Protein AF-A0A9P6AT68-F1 (afdb_monomer)

Radius of gyration: 20.14 Å; Cα contacts (8 Å, |Δi|>4): 79; chains: 1; bounding box: 40×39×46 Å

Solvent-accessible surface area (backbone atoms only — not comparable to full-atom values): 5531 Å² total; per-residue (Å²): 136,65,64,69,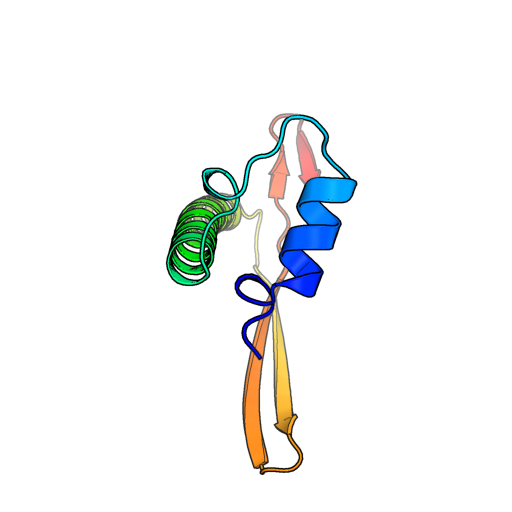76,32,66,70,52,46,51,50,53,41,70,77,30,88,88,53,52,80,86,73,56,65,49,64,69,55,48,52,53,49,52,52,52,50,48,53,53,52,50,54,50,50,51,57,52,58,74,52,37,74,68,74,74,46,77,48,74,53,72,52,59,53,100,81,69,49,80,48,76,47,77,48,81,48,51,40,32,68,46,96,87,71,46,76,45,116

Sequence (90 aa):
MNVIECPEFRALLLYLQENLTNDDIPGRTKIRSSILKMWQTEFLKLKSELEGSLGKVSFTADIWSDSRLRPFLAITAHWIQRLDNGSLSL

pLDDT: mean 92.59, std 6.81, range [60.03, 98.25]

Foldseek 3Di:
DQQLPPPVNLVVVCVVDVPDDPVNRDGPVRVVVVVVVVVVVVVVVVVVQVVQFPDDKDKDWDWDADPVRHIDIDIDIDTWGQDPVRDIDD

Nearest PDB structures (foldseek):
  3nja-assembly1_B  TM=3.455E-01  e=1.103E+00  Chromobacterium violaceum ATCC 12472
  2iu7-assembly1_I  TM=3.599E-01  e=1.512E+00  Escherichia coli
  6yxx-assembly1_BN  TM=6.516E-01  e=9.438E+00  Trypanosoma brucei brucei
  6evj-assembly1_B  TM=3.453E-01  e=9.438E+00  Influenza A virus (A/little yellow-shouldered bat/Guatemala/060/2010(H17N10))

Structure (mmCIF, N/CA/C/O backbone):
data_AF-A0A9P6AT68-F1
#
_entry.id   AF-A0A9P6AT68-F1
#
loop_
_atom_site.group_PDB
_atom_site.id
_atom_site.type_symbol
_atom_site.label_atom_id
_atom_site.label_alt_id
_atom_site.label_comp_id
_atom_site.label_asym_id
_atom_site.label_entity_id
_atom_site.label_seq_id
_atom_site.pdbx_PDB_ins_code
_atom_site.Cartn_x
_atom_site.Cartn_y
_atom_site.Cartn_z
_atom_site.occupancy
_atom_site.B_iso_or_equiv
_atom_site.auth_seq_id
_atom_site.auth_comp_id
_atom_site.auth_asym_id
_atom_site.auth_atom_id
_atom_site.pdbx_PDB_model_num
ATOM 1 N N . MET A 1 1 ? 13.145 -12.531 -8.451 1.00 60.03 1 MET A N 1
ATOM 2 C CA . MET A 1 1 ? 12.954 -12.175 -9.872 1.00 60.03 1 MET A CA 1
ATOM 3 C C . MET A 1 1 ? 12.722 -10.673 -9.964 1.00 60.03 1 MET A C 1
ATOM 5 O O . MET A 1 1 ? 11.928 -10.163 -9.183 1.00 60.03 1 MET A O 1
ATOM 9 N N . ASN A 1 2 ? 13.456 -9.959 -10.819 1.00 84.44 2 ASN A N 1
ATOM 10 C CA . ASN A 1 2 ? 13.282 -8.520 -11.036 1.00 84.44 2 ASN A CA 1
ATOM 11 C C . ASN A 1 2 ? 12.646 -8.310 -12.415 1.00 84.44 2 ASN A C 1
ATOM 13 O O . ASN A 1 2 ? 13.354 -8.150 -13.401 1.00 84.44 2 ASN A O 1
ATOM 17 N N . VAL A 1 3 ? 11.316 -8.397 -12.471 1.00 88.38 3 VAL A N 1
ATOM 18 C CA . VAL A 1 3 ? 10.549 -8.458 -13.730 1.00 88.38 3 VAL A CA 1
ATOM 19 C C . VAL A 1 3 ? 10.795 -7.235 -14.618 1.00 88.38 3 VAL A C 1
ATOM 21 O O . VAL A 1 3 ? 10.873 -7.358 -15.829 1.00 88.38 3 VAL A O 1
ATOM 24 N N . ILE A 1 4 ? 10.999 -6.067 -14.017 1.00 90.50 4 ILE A N 1
ATOM 25 C CA . ILE A 1 4 ? 11.164 -4.793 -14.728 1.00 90.50 4 ILE A CA 1
ATOM 26 C C . ILE A 1 4 ? 12.513 -4.688 -15.446 1.00 90.50 4 ILE A C 1
ATOM 28 O O . ILE A 1 4 ? 12.626 -4.003 -16.455 1.00 90.50 4 ILE A O 1
ATOM 32 N N . GLU A 1 5 ? 13.537 -5.380 -14.952 1.00 91.25 5 GLU A N 1
ATOM 33 C CA . GLU A 1 5 ? 14.851 -5.427 -15.608 1.00 91.25 5 GLU A CA 1
ATOM 34 C C . GLU A 1 5 ? 14.979 -6.627 -16.557 1.00 91.25 5 GLU A C 1
ATOM 36 O O . GLU A 1 5 ? 16.039 -6.839 -17.135 1.00 91.25 5 GLU A O 1
ATOM 41 N N . CYS A 1 6 ? 13.917 -7.426 -16.710 1.00 94.38 6 CYS A N 1
ATOM 42 C CA . CYS A 1 6 ? 13.868 -8.543 -17.646 1.00 94.38 6 CYS A CA 1
ATOM 43 C C . CYS A 1 6 ? 13.818 -7.987 -19.082 1.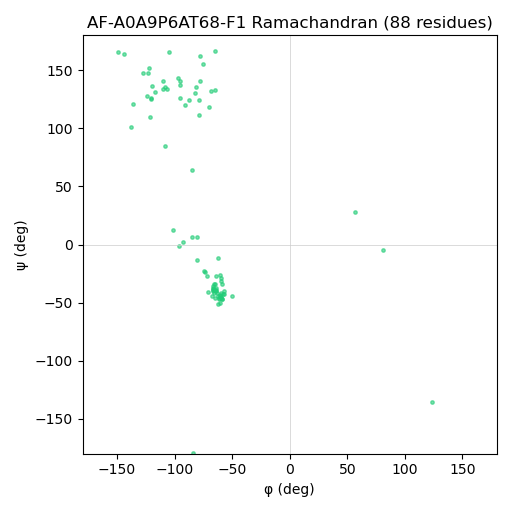00 94.38 6 CYS A C 1
ATOM 45 O O . CYS A 1 6 ? 12.855 -7.282 -19.410 1.00 94.38 6 CYS A O 1
ATOM 47 N N . PRO A 1 7 ? 14.809 -8.280 -19.944 1.00 94.62 7 PRO A N 1
ATOM 48 C CA . PRO A 1 7 ? 14.843 -7.761 -21.312 1.00 94.62 7 PRO A CA 1
ATOM 49 C C . PRO A 1 7 ? 13.598 -8.125 -22.124 1.00 94.62 7 PRO A C 1
ATOM 51 O O . PRO A 1 7 ? 13.060 -7.286 -22.836 1.00 94.62 7 PRO A O 1
ATOM 54 N N . GLU A 1 8 ? 13.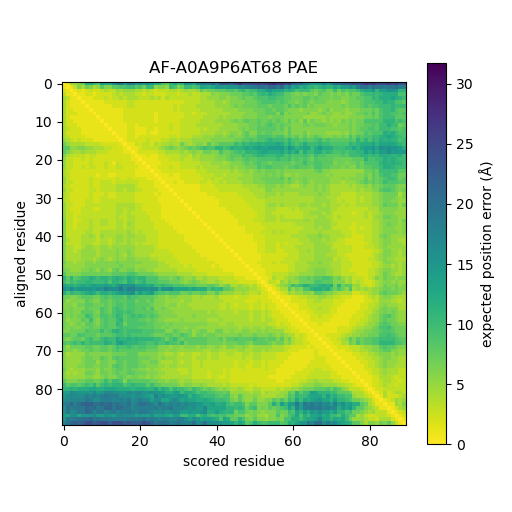094 -9.347 -21.963 1.00 95.81 8 GLU A N 1
ATOM 55 C CA . GLU A 1 8 ? 11.912 -9.870 -22.651 1.00 95.81 8 GLU A CA 1
ATOM 56 C C . GLU A 1 8 ? 10.646 -9.115 -22.239 1.00 95.81 8 GLU A C 1
ATOM 58 O O . GLU A 1 8 ? 9.805 -8.789 -23.074 1.00 95.81 8 GLU A O 1
ATOM 63 N N . PHE A 1 9 ? 10.530 -8.777 -20.952 1.00 94.38 9 PHE A N 1
ATOM 64 C CA . PHE A 1 9 ? 9.422 -7.970 -20.453 1.00 94.38 9 PHE A CA 1
ATOM 65 C C . PHE A 1 9 ? 9.486 -6.539 -21.001 1.00 94.38 9 PHE A C 1
ATOM 67 O O . PHE A 1 9 ? 8.475 -6.015 -21.460 1.00 94.38 9 PHE A O 1
ATOM 74 N N . ARG A 1 10 ? 10.671 -5.913 -21.016 1.00 95.06 10 ARG A N 1
ATOM 75 C CA . ARG A 1 10 ? 10.849 -4.575 -21.606 1.00 95.06 10 ARG A CA 1
ATOM 76 C C . ARG A 1 10 ? 10.570 -4.573 -23.108 1.00 95.06 10 ARG A C 1
ATOM 78 O O . ARG A 1 10 ? 9.888 -3.675 -23.585 1.00 95.06 10 ARG A O 1
ATOM 85 N N . ALA A 1 11 ? 11.030 -5.591 -23.832 1.00 95.81 11 ALA A N 1
ATOM 86 C CA . ALA A 1 11 ? 10.752 -5.751 -25.256 1.00 95.81 11 ALA A CA 1
ATOM 87 C C . ALA A 1 11 ? 9.246 -5.866 -25.528 1.00 95.81 11 ALA A C 1
ATOM 89 O O . ALA A 1 11 ? 8.746 -5.222 -26.446 1.00 95.81 11 ALA A O 1
ATOM 90 N N . LEU A 1 12 ? 8.511 -6.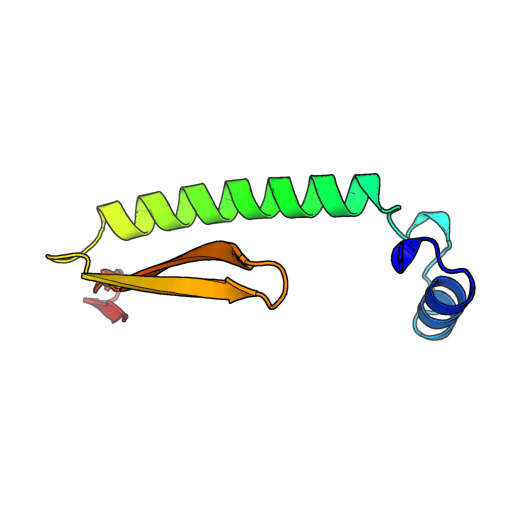611 -24.695 1.00 96.25 12 LEU A N 1
ATOM 91 C CA . LEU A 1 12 ? 7.052 -6.674 -24.775 1.00 96.25 12 LEU A CA 1
ATOM 92 C C . LEU A 1 12 ? 6.407 -5.295 -24.562 1.00 96.25 12 LEU A C 1
ATOM 94 O O . LEU A 1 12 ? 5.511 -4.927 -25.313 1.00 96.25 12 LEU A O 1
ATOM 98 N N . LEU A 1 13 ? 6.862 -4.514 -23.576 1.00 95.81 13 LEU A N 1
ATOM 99 C CA . LEU A 1 13 ? 6.331 -3.165 -23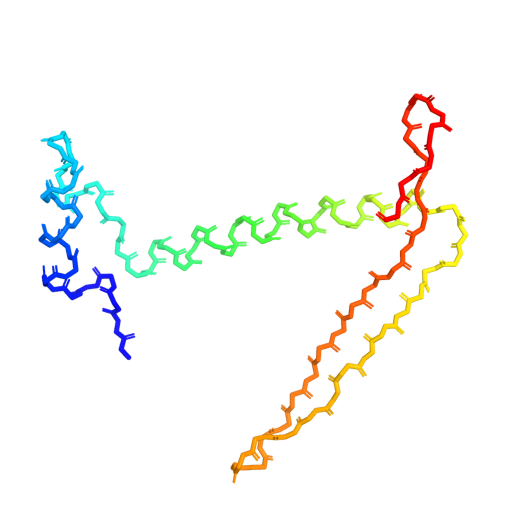.338 1.00 95.81 13 LEU A CA 1
ATOM 100 C C . LEU A 1 13 ? 6.574 -2.223 -24.526 1.00 95.81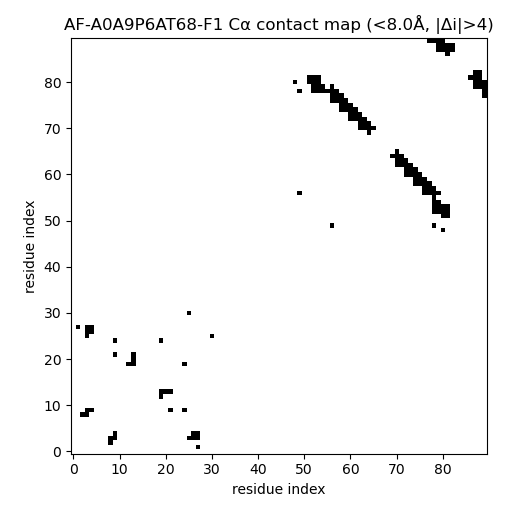 13 LEU A C 1
ATOM 102 O O . LEU A 1 13 ? 5.654 -1.520 -24.933 1.00 95.81 13 LEU A O 1
ATOM 106 N N . LEU A 1 14 ? 7.784 -2.242 -25.091 1.00 96.44 14 LEU A N 1
ATOM 107 C CA . LEU A 1 14 ? 8.146 -1.441 -26.267 1.00 96.44 14 LEU A CA 1
ATOM 108 C C . LEU A 1 14 ? 7.363 -1.873 -27.513 1.00 96.44 14 LEU A C 1
ATOM 110 O O . LEU A 1 14 ? 6.991 -1.039 -28.328 1.00 96.44 14 LEU A O 1
ATOM 114 N N . TYR A 1 15 ? 7.063 -3.167 -27.645 1.00 96.62 15 TYR A N 1
ATOM 115 C CA . TYR A 1 15 ? 6.214 -3.676 -28.721 1.00 96.62 15 TYR A CA 1
ATOM 116 C C . TYR A 1 15 ? 4.760 -3.190 -28.605 1.00 96.62 15 TYR A C 1
ATOM 118 O O . TYR A 1 15 ? 4.124 -2.897 -29.612 1.00 96.62 15 TYR A O 1
ATOM 126 N N . LEU A 1 16 ? 4.223 -3.090 -27.384 1.00 97.19 16 LEU A N 1
ATOM 127 C CA . LEU A 1 16 ? 2.832 -2.687 -27.138 1.00 97.19 16 LEU A CA 1
ATOM 128 C C . LEU A 1 16 ? 2.600 -1.166 -27.198 1.00 97.19 16 LEU A C 1
ATOM 130 O O . LEU A 1 16 ? 1.446 -0.729 -27.215 1.00 97.19 16 LEU A O 1
ATOM 134 N N . GLN A 1 17 ? 3.659 -0.353 -27.180 1.00 96.00 17 GLN A N 1
ATOM 135 C CA . GLN A 1 17 ? 3.574 1.108 -27.187 1.00 96.00 17 GLN A CA 1
ATOM 136 C C . GLN A 1 17 ? 4.615 1.725 -28.123 1.00 96.00 17 GLN A C 1
ATOM 138 O O . GLN A 1 17 ? 5.767 1.909 -27.747 1.00 96.00 17 GLN A O 1
ATOM 143 N N . GLU A 1 18 ? 4.170 2.128 -29.315 1.00 92.81 18 GLU A N 1
ATOM 144 C CA . GLU A 1 18 ? 5.031 2.644 -30.393 1.00 92.81 18 GLU A CA 1
ATOM 145 C C . GLU A 1 18 ? 5.842 3.896 -30.014 1.00 92.81 18 GLU A C 1
ATOM 147 O O . GLU A 1 18 ? 6.936 4.100 -30.531 1.00 92.81 18 GLU A O 1
ATOM 152 N N . ASN A 1 19 ? 5.332 4.723 -29.095 1.00 96.06 19 ASN A N 1
ATOM 153 C CA . ASN A 1 19 ? 6.000 5.951 -28.645 1.00 96.06 19 ASN A CA 1
ATOM 154 C C . ASN A 1 19 ? 6.818 5.767 -27.356 1.00 96.06 19 ASN A C 1
ATOM 156 O O . ASN A 1 19 ? 7.393 6.735 -26.861 1.00 96.06 19 ASN A O 1
ATOM 160 N N . LEU A 1 20 ? 6.830 4.565 -26.773 1.00 96.12 20 LEU A N 1
ATOM 161 C CA . LEU A 1 20 ? 7.563 4.285 -25.545 1.00 96.12 20 LEU A CA 1
ATOM 162 C C . LEU A 1 20 ? 9.028 3.999 -25.878 1.00 96.12 20 LEU A C 1
ATOM 164 O O . LEU A 1 20 ? 9.329 3.153 -26.718 1.00 96.12 20 LEU A O 1
ATOM 168 N N . THR A 1 21 ? 9.949 4.652 -25.179 1.00 95.06 21 THR A N 1
ATOM 169 C CA . THR A 1 21 ? 11.378 4.338 -25.251 1.00 95.06 21 THR A CA 1
ATOM 170 C C . THR A 1 21 ? 11.832 3.589 -24.003 1.00 95.06 21 THR A C 1
ATOM 172 O O . THR A 1 21 ? 11.150 3.539 -22.979 1.00 95.06 21 THR A O 1
ATOM 175 N N . ASN A 1 22 ? 13.020 2.986 -24.060 1.00 92.50 22 ASN A N 1
ATOM 176 C CA . ASN A 1 22 ? 13.555 2.267 -22.905 1.00 92.50 22 ASN A CA 1
ATOM 177 C C . ASN A 1 22 ? 13.836 3.191 -21.701 1.00 92.50 22 ASN A C 1
ATOM 179 O O . ASN A 1 22 ? 13.778 2.726 -20.561 1.00 92.50 22 ASN A O 1
ATOM 183 N N . ASP A 1 23 ? 14.107 4.476 -21.948 1.00 93.00 23 ASP A N 1
ATOM 184 C CA . ASP A 1 23 ? 14.352 5.483 -20.907 1.00 93.00 23 ASP A CA 1
ATOM 185 C C . ASP A 1 23 ? 13.063 5.891 -20.175 1.00 93.00 23 ASP A C 1
ATOM 187 O O . ASP A 1 23 ? 13.102 6.292 -19.006 1.00 93.00 23 ASP A O 1
ATOM 191 N N . ASP A 1 24 ? 11.910 5.713 -20.823 1.00 94.75 24 ASP A N 1
ATOM 192 C CA . ASP A 1 24 ? 10.596 5.947 -20.224 1.00 94.75 24 ASP A CA 1
ATOM 193 C C . ASP A 1 24 ? 10.199 4.836 -19.240 1.00 94.75 24 ASP A C 1
ATOM 195 O O . ASP A 1 24 ? 9.390 5.062 -18.336 1.00 94.75 24 ASP A O 1
ATOM 199 N N . ILE A 1 25 ? 10.782 3.635 -19.370 1.00 95.00 25 ILE A N 1
ATOM 200 C CA . ILE A 1 25 ? 10.497 2.492 -18.496 1.00 95.00 25 ILE A CA 1
ATOM 201 C C . ILE A 1 25 ? 11.255 2.667 -17.170 1.00 95.00 25 ILE A C 1
ATOM 203 O O . ILE A 1 25 ? 12.486 2.545 -17.123 1.00 95.00 25 ILE A O 1
ATOM 207 N N . PRO A 1 26 ? 10.559 2.911 -16.044 1.00 95.50 26 PRO A N 1
ATOM 208 C CA . PRO A 1 26 ? 11.225 3.136 -14.772 1.00 95.50 26 PRO A CA 1
ATOM 209 C C . PRO A 1 26 ? 11.895 1.850 -14.286 1.00 95.50 26 PRO A C 1
ATOM 211 O O . PRO A 1 26 ? 11.259 0.806 -14.207 1.00 95.50 26 PRO A O 1
ATOM 214 N N . GLY A 1 27 ? 13.161 1.936 -13.876 1.00 94.50 27 GLY A N 1
ATOM 215 C CA . GLY A 1 27 ? 13.840 0.811 -13.230 1.00 94.50 27 GLY A CA 1
ATOM 216 C C . GLY A 1 27 ? 13.223 0.445 -11.873 1.00 94.50 27 GLY A C 1
ATOM 217 O O . GLY A 1 27 ? 12.488 1.228 -11.257 1.00 94.50 27 GLY A O 1
ATOM 218 N N . ARG A 1 28 ? 13.580 -0.731 -11.342 1.00 93.12 28 ARG A N 1
ATOM 219 C CA . ARG A 1 28 ? 13.027 -1.278 -10.082 1.00 93.12 28 ARG A CA 1
ATOM 220 C C . ARG A 1 28 ? 13.054 -0.289 -8.916 1.00 93.12 28 ARG A C 1
ATOM 222 O O . ARG A 1 28 ? 12.087 -0.202 -8.160 1.00 93.12 28 ARG A O 1
ATOM 229 N N . THR A 1 29 ? 14.161 0.428 -8.734 1.00 94.12 29 THR A N 1
ATOM 230 C CA . THR A 1 29 ? 14.311 1.390 -7.631 1.00 94.12 29 THR A CA 1
ATOM 231 C C . THR A 1 29 ? 13.311 2.537 -7.756 1.00 94.12 29 THR A C 1
ATOM 233 O O . THR A 1 29 ? 12.717 2.930 -6.754 1.00 94.12 29 THR A O 1
ATOM 236 N N . LYS A 1 30 ? 13.075 3.018 -8.983 1.00 95.00 30 LYS A N 1
ATOM 237 C CA . LYS A 1 30 ? 12.118 4.091 -9.271 1.00 95.00 30 LYS A CA 1
ATOM 238 C C . LYS A 1 30 ? 10.675 3.617 -9.101 1.00 95.00 30 LYS A C 1
ATOM 240 O O . LYS A 1 30 ? 9.882 4.321 -8.495 1.00 95.00 30 LYS A O 1
ATOM 245 N N . ILE A 1 31 ? 10.341 2.398 -9.531 1.00 94.88 31 ILE A N 1
ATOM 246 C CA . ILE A 1 31 ? 9.016 1.812 -9.254 1.00 94.88 31 ILE A CA 1
ATOM 247 C C . ILE A 1 31 ? 8.789 1.674 -7.751 1.00 94.88 31 ILE A C 1
ATOM 249 O O . ILE A 1 31 ? 7.740 2.067 -7.249 1.00 94.88 31 ILE A O 1
ATOM 253 N N . ARG A 1 32 ? 9.782 1.166 -7.013 1.00 94.50 32 ARG A N 1
ATOM 254 C CA . ARG A 1 32 ? 9.681 1.032 -5.557 1.00 94.50 32 ARG A CA 1
ATOM 255 C C . ARG A 1 32 ? 9.442 2.384 -4.884 1.00 94.50 32 ARG A C 1
ATOM 257 O O . ARG A 1 32 ? 8.575 2.466 -4.019 1.00 94.50 32 ARG A O 1
ATOM 264 N N . SER A 1 33 ? 10.193 3.423 -5.251 1.00 97.38 33 SER A N 1
ATOM 265 C CA . SER A 1 33 ? 10.000 4.754 -4.665 1.00 97.38 33 SER A CA 1
ATOM 266 C C . SER A 1 33 ? 8.648 5.359 -5.049 1.00 97.38 33 SER A C 1
ATOM 268 O O . SER A 1 33 ? 7.996 5.939 -4.184 1.00 97.38 33 SER A O 1
ATOM 270 N N . SER A 1 34 ? 8.182 5.159 -6.287 1.00 97.06 34 SER A N 1
ATOM 271 C CA . SER A 1 34 ? 6.841 5.572 -6.719 1.00 97.06 34 SER A CA 1
ATOM 272 C C . SER A 1 34 ? 5.734 4.878 -5.922 1.00 97.06 34 SER A C 1
ATOM 274 O O . SER A 1 34 ? 4.848 5.563 -5.422 1.00 97.06 34 SER A O 1
ATOM 276 N N . ILE A 1 35 ? 5.810 3.556 -5.725 1.00 96.81 35 ILE A N 1
ATOM 277 C CA . ILE A 1 35 ? 4.837 2.800 -4.918 1.00 96.81 35 ILE A CA 1
ATOM 278 C C . ILE A 1 35 ? 4.803 3.324 -3.480 1.00 96.81 35 ILE A C 1
ATOM 280 O O . ILE A 1 35 ? 3.726 3.543 -2.936 1.00 96.81 35 ILE A O 1
ATOM 284 N N . LEU A 1 36 ? 5.966 3.561 -2.865 1.00 97.88 36 LEU A N 1
ATOM 285 C CA . LEU A 1 36 ? 6.030 4.100 -1.503 1.00 97.88 36 LEU A CA 1
ATOM 286 C C . LEU A 1 36 ? 5.437 5.508 -1.413 1.00 97.88 36 LEU A C 1
ATOM 288 O O . LEU A 1 36 ? 4.737 5.808 -0.450 1.00 97.88 36 LEU A O 1
ATOM 292 N N . LYS A 1 37 ? 5.680 6.358 -2.416 1.00 98.19 37 LYS A N 1
ATOM 293 C CA . LYS A 1 37 ? 5.100 7.703 -2.474 1.00 98.19 37 LYS A CA 1
ATOM 294 C C . LYS A 1 37 ? 3.578 7.651 -2.624 1.00 98.19 37 LYS A C 1
ATOM 296 O O . LYS A 1 37 ? 2.884 8.344 -1.891 1.00 98.19 37 LYS A O 1
ATOM 301 N N . MET A 1 38 ? 3.065 6.809 -3.524 1.00 97.88 38 MET A N 1
ATOM 302 C CA . MET A 1 38 ? 1.621 6.595 -3.683 1.00 97.88 38 MET A CA 1
ATOM 303 C C . MET A 1 38 ? 1.001 6.073 -2.388 1.00 97.88 38 MET A C 1
ATOM 305 O O . MET A 1 38 ? 0.007 6.617 -1.925 1.00 97.88 38 MET A O 1
ATOM 309 N N . TRP A 1 39 ? 1.635 5.083 -1.754 1.00 97.81 39 TRP A N 1
ATOM 310 C CA . TRP A 1 39 ? 1.189 4.560 -0.466 1.00 97.81 39 TRP A CA 1
ATOM 311 C C . TRP A 1 39 ? 1.127 5.650 0.610 1.00 97.81 39 TRP A C 1
ATOM 313 O O . TRP A 1 39 ? 0.151 5.703 1.343 1.00 97.81 39 TRP A O 1
ATOM 323 N N . GLN A 1 40 ? 2.116 6.547 0.694 1.00 98.12 40 GLN A N 1
ATOM 324 C CA . GLN A 1 40 ? 2.078 7.663 1.648 1.00 98.12 40 GLN A CA 1
ATOM 325 C C . GLN A 1 40 ? 0.877 8.584 1.406 1.00 98.12 40 GLN A C 1
ATOM 327 O O . GLN A 1 40 ? 0.213 8.976 2.364 1.00 98.12 40 GLN A O 1
ATOM 332 N N . THR A 1 41 ? 0.586 8.912 0.145 1.00 98.06 41 THR A N 1
ATOM 333 C CA . THR A 1 41 ? -0.582 9.724 -0.221 1.00 98.06 41 THR A CA 1
ATOM 334 C C . THR A 1 41 ? -1.885 9.034 0.174 1.00 98.06 41 THR A C 1
ATOM 336 O O . THR A 1 41 ? -2.694 9.631 0.882 1.00 98.06 41 THR A O 1
ATOM 339 N N . GLU A 1 42 ? -2.060 7.767 -0.205 1.00 96.56 42 GLU A N 1
ATOM 340 C CA . GLU A 1 42 ? -3.263 6.999 0.138 1.00 96.56 42 GLU A CA 1
ATOM 341 C C . GLU A 1 42 ? -3.396 6.780 1.648 1.00 96.56 42 GLU A C 1
ATOM 343 O O . GLU A 1 42 ? -4.492 6.824 2.192 1.00 96.56 42 GLU A O 1
ATOM 348 N N . PHE A 1 43 ? -2.285 6.617 2.365 1.00 95.94 43 PHE A N 1
ATOM 349 C CA . PHE A 1 43 ? -2.297 6.466 3.816 1.00 95.94 43 PHE A CA 1
ATOM 350 C C . PHE A 1 43 ? -2.763 7.740 4.532 1.00 95.94 43 PHE A C 1
ATOM 352 O O . PHE A 1 43 ? -3.506 7.661 5.510 1.00 95.94 43 PHE A O 1
ATOM 359 N N . LEU A 1 44 ? -2.352 8.920 4.054 1.00 97.12 44 LEU A N 1
ATOM 360 C CA . LEU A 1 44 ? -2.851 10.194 4.579 1.00 97.12 44 LEU A CA 1
ATOM 361 C C . LEU A 1 44 ? -4.339 10.388 4.266 1.00 97.12 44 LEU A C 1
ATOM 363 O O . LEU A 1 44 ? -5.084 10.829 5.140 1.00 97.12 44 LEU A O 1
ATOM 367 N N . LYS A 1 45 ? -4.774 10.005 3.061 1.00 94.38 45 LYS A N 1
ATOM 368 C CA . LYS A 1 45 ? -6.189 10.016 2.667 1.00 94.38 45 LYS A CA 1
ATOM 369 C C . LYS A 1 45 ? -7.025 9.108 3.570 1.00 94.38 45 LYS A C 1
ATOM 371 O O . LYS A 1 45 ? -7.983 9.576 4.173 1.00 94.38 45 LYS A O 1
ATOM 376 N N . LEU A 1 46 ? -6.590 7.863 3.759 1.00 93.12 46 LEU A N 1
ATOM 377 C CA . LEU A 1 46 ? -7.236 6.885 4.635 1.00 93.12 46 LEU A CA 1
ATOM 378 C C . LEU A 1 46 ? -7.361 7.393 6.077 1.00 93.12 46 LEU A C 1
ATOM 380 O O . LEU A 1 46 ? -8.401 7.225 6.703 1.00 93.12 46 LEU A O 1
ATOM 384 N N . LYS A 1 47 ? -6.319 8.035 6.620 1.00 93.25 47 LYS A N 1
ATOM 385 C CA . LYS A 1 47 ? -6.394 8.646 7.958 1.00 93.25 47 LYS A CA 1
ATOM 386 C C . LYS A 1 47 ? -7.493 9.701 8.044 1.00 93.25 47 LYS A C 1
ATOM 388 O O . LYS A 1 47 ? -8.276 9.666 8.986 1.00 93.25 47 LYS A O 1
ATOM 393 N N . SER A 1 48 ? -7.558 10.594 7.059 1.00 91.69 48 SER A N 1
ATOM 394 C CA . SER A 1 48 ? -8.589 11.632 7.002 1.00 91.69 48 SER A CA 1
ATOM 395 C C . SER A 1 48 ? -9.998 11.040 6.856 1.00 91.69 48 SER A C 1
ATOM 397 O O . SER A 1 48 ? -10.935 11.521 7.486 1.00 91.69 48 SER A O 1
ATOM 399 N N . GLU A 1 49 ? -10.155 9.958 6.091 1.00 90.06 49 GLU A N 1
ATOM 400 C CA . GLU A 1 49 ? -11.433 9.243 5.963 1.00 90.06 49 GLU A CA 1
ATOM 401 C C . GLU A 1 49 ? -11.859 8.584 7.284 1.00 90.06 49 GLU A C 1
ATOM 403 O O . GLU A 1 49 ? -13.022 8.678 7.678 1.00 90.06 49 GLU A O 1
ATOM 408 N N . LEU A 1 50 ? -10.917 7.975 8.011 1.00 90.44 50 LEU A N 1
ATOM 409 C CA . LEU A 1 50 ? -11.176 7.365 9.319 1.00 90.44 50 LEU A CA 1
ATOM 410 C C . LEU A 1 50 ? -11.537 8.400 10.397 1.00 90.44 50 LEU A C 1
ATOM 412 O O . LEU A 1 50 ? -12.398 8.121 11.234 1.00 90.44 50 LEU A O 1
ATOM 416 N N . GLU A 1 51 ? -10.938 9.595 10.365 1.00 88.94 51 GLU A N 1
ATOM 417 C CA . GLU A 1 51 ? -11.339 10.730 11.216 1.00 88.94 51 GLU A CA 1
ATOM 418 C C . GLU A 1 51 ? -12.801 11.144 10.970 1.00 88.94 51 GLU A C 1
ATOM 420 O O . GLU A 1 51 ? -13.490 11.561 11.899 1.00 88.94 51 GLU A O 1
ATOM 425 N N . GLY A 1 52 ? -13.294 10.980 9.738 1.00 85.12 52 GLY A N 1
ATOM 426 C CA . GLY A 1 52 ? -14.681 11.239 9.344 1.00 85.12 52 GLY A CA 1
ATOM 427 C C . GLY A 1 52 ? -15.659 10.083 9.590 1.00 85.12 52 GLY A C 1
ATOM 428 O O . GLY A 1 52 ? -16.811 10.164 9.151 1.00 85.12 52 GLY A O 1
ATOM 429 N N . SER A 1 53 ? -15.233 8.998 10.246 1.00 89.69 53 SER A N 1
ATOM 430 C CA . SER A 1 53 ? -16.089 7.828 10.457 1.00 89.69 53 SER A CA 1
ATOM 431 C C . SER A 1 53 ? -17.294 8.138 11.359 1.00 89.69 53 SER A C 1
ATOM 433 O O . SER A 1 53 ? -17.187 8.726 12.436 1.00 89.69 53 SER A O 1
ATOM 435 N N . LEU A 1 54 ? -18.482 7.707 10.926 1.00 84.88 54 LEU A N 1
ATOM 436 C CA . LEU A 1 54 ? -19.729 7.843 11.675 1.00 84.88 54 LEU A CA 1
ATOM 437 C C . LEU A 1 54 ? -19.900 6.681 12.658 1.00 84.88 54 LEU A C 1
ATOM 439 O O . LEU A 1 54 ? -20.814 5.865 12.539 1.00 84.88 54 LEU A O 1
ATOM 443 N N . GLY A 1 55 ? -19.003 6.595 13.639 1.00 85.56 55 GLY A N 1
ATOM 444 C CA . GLY A 1 55 ? -19.112 5.648 14.745 1.00 85.56 55 GLY A CA 1
ATOM 445 C C . GLY A 1 55 ? -17.900 4.739 14.890 1.00 85.56 55 GLY A C 1
ATOM 446 O O . GLY A 1 55 ? -16.762 5.195 14.911 1.00 85.56 55 GLY A O 1
ATOM 447 N N . LYS A 1 56 ? -18.145 3.443 15.100 1.00 89.06 56 LYS A N 1
ATOM 448 C CA . LYS A 1 56 ? -17.078 2.479 15.388 1.00 89.06 56 LYS A CA 1
ATOM 449 C C . LYS A 1 56 ? -16.388 2.036 14.101 1.00 89.06 56 LYS A C 1
ATOM 451 O O . LYS A 1 56 ? -17.054 1.648 13.146 1.00 89.06 56 LYS A O 1
ATOM 456 N N . VAL A 1 57 ? -15.062 1.992 14.139 1.00 93.25 57 VAL A N 1
ATOM 457 C CA . VAL A 1 57 ? -14.241 1.290 13.148 1.00 93.25 57 VAL A CA 1
ATOM 458 C C . VAL A 1 57 ? -14.085 -0.158 13.609 1.00 93.25 57 VAL A C 1
ATOM 460 O O . VAL A 1 57 ? -13.658 -0.411 14.737 1.00 93.25 57 VAL A O 1
ATOM 463 N N . SER A 1 58 ? -14.465 -1.107 12.758 1.00 94.44 58 SER A N 1
ATOM 464 C CA . SER A 1 58 ? -14.279 -2.541 13.005 1.00 94.44 58 SER A CA 1
ATOM 465 C C . SER A 1 58 ? -13.017 -3.025 12.304 1.00 94.44 58 SER A C 1
ATOM 467 O O . SER A 1 58 ? -12.731 -2.585 11.197 1.00 94.44 58 SER A O 1
ATOM 469 N N . PHE A 1 59 ? -12.279 -3.946 12.920 1.00 95.44 59 PHE A N 1
ATOM 470 C CA . PHE A 1 59 ? -11.063 -4.507 12.335 1.00 95.44 59 PHE A CA 1
ATOM 471 C C . PHE A 1 59 ? -11.204 -6.015 12.166 1.00 95.44 59 PHE A C 1
ATOM 473 O O . PHE A 1 59 ? -11.657 -6.705 13.080 1.00 95.44 59 PHE A O 1
ATOM 480 N N . THR A 1 60 ? -10.782 -6.522 11.015 1.00 97.50 60 THR A N 1
ATOM 481 C CA . THR A 1 60 ? -10.539 -7.945 10.785 1.00 97.50 60 THR A CA 1
ATOM 482 C C . THR A 1 60 ? -9.034 -8.165 10.738 1.00 97.50 60 THR A C 1
ATOM 484 O O . THR A 1 60 ? -8.296 -7.374 10.150 1.00 97.50 60 THR A O 1
ATOM 487 N N . ALA A 1 61 ? -8.569 -9.195 11.440 1.00 97.38 61 ALA A N 1
ATOM 488 C CA . ALA A 1 61 ? -7.164 -9.559 11.500 1.00 97.38 61 ALA A CA 1
ATOM 489 C C . ALA A 1 61 ? -7.010 -10.990 10.992 1.00 97.38 61 ALA A C 1
ATOM 491 O O . ALA A 1 61 ? -7.419 -11.935 11.667 1.00 97.38 61 ALA A O 1
ATOM 492 N N . ASP A 1 62 ? -6.409 -11.135 9.817 1.00 97.75 62 ASP A N 1
ATOM 493 C CA . ASP A 1 62 ? -6.042 -12.431 9.266 1.00 97.75 62 ASP A CA 1
ATOM 494 C C . ASP A 1 62 ? -4.618 -12.747 9.710 1.00 97.75 62 ASP A C 1
ATOM 496 O O . ASP A 1 62 ? -3.677 -12.000 9.430 1.00 97.75 62 ASP A O 1
ATOM 500 N N . ILE A 1 63 ? -4.458 -13.856 10.430 1.00 97.81 63 ILE A N 1
ATOM 501 C CA . ILE A 1 63 ? -3.165 -14.320 10.933 1.00 97.81 63 ILE A CA 1
ATOM 502 C C . ILE A 1 63 ? -2.911 -15.702 10.361 1.00 97.81 63 ILE A C 1
ATOM 504 O O . ILE A 1 63 ? -3.721 -16.614 10.521 1.00 97.81 63 ILE A O 1
ATOM 508 N N . TRP A 1 64 ? -1.769 -15.866 9.708 1.00 97.88 64 TRP A N 1
ATOM 509 C CA . TRP A 1 64 ? -1.372 -17.148 9.144 1.00 97.88 64 TRP A CA 1
ATOM 510 C C . TRP A 1 64 ? 0.145 -17.293 9.154 1.00 97.88 64 TRP A C 1
ATOM 512 O O . TRP A 1 64 ? 0.883 -16.324 9.324 1.00 97.88 64 TRP A O 1
ATOM 522 N N . SER A 1 65 ? 0.607 -18.520 8.939 1.00 98.25 65 SER A N 1
ATOM 523 C CA . SER A 1 65 ? 2.014 -18.811 8.686 1.00 98.25 65 SER A CA 1
ATOM 524 C C . SER A 1 65 ? 2.160 -19.513 7.345 1.00 98.25 65 SER A C 1
ATOM 526 O O . SER A 1 65 ? 1.244 -20.201 6.896 1.00 98.25 65 SER A O 1
ATOM 528 N N . ASP A 1 66 ? 3.306 -19.353 6.691 1.00 97.00 66 ASP A N 1
ATOM 529 C CA . ASP A 1 66 ? 3.616 -20.146 5.501 1.00 97.00 66 ASP A CA 1
ATOM 530 C C . ASP A 1 66 ? 4.204 -21.525 5.858 1.00 97.00 66 ASP A C 1
ATOM 532 O O . ASP A 1 66 ? 4.408 -21.864 7.024 1.00 97.00 66 ASP A O 1
ATOM 536 N N . SER A 1 67 ? 4.540 -22.325 4.841 1.00 96.94 67 SER A N 1
ATOM 537 C CA . SER A 1 67 ? 5.179 -23.640 5.018 1.00 96.94 67 SER A CA 1
ATOM 538 C C . SER A 1 67 ? 6.558 -23.589 5.687 1.00 96.94 67 SER A C 1
ATOM 540 O O . SER A 1 67 ? 7.090 -24.625 6.077 1.00 96.94 67 SER A O 1
ATOM 542 N N . ARG A 1 68 ? 7.146 -22.395 5.831 1.00 96.81 68 ARG A N 1
ATOM 543 C CA . ARG A 1 68 ? 8.405 -22.145 6.542 1.00 96.81 68 ARG A CA 1
ATOM 544 C C . ARG A 1 68 ? 8.169 -21.575 7.944 1.00 96.81 68 ARG A C 1
ATOM 546 O O . ARG A 1 68 ? 9.119 -21.091 8.554 1.00 96.81 68 ARG A O 1
ATOM 553 N N . LEU A 1 69 ? 6.928 -21.622 8.437 1.00 95.25 69 LEU A N 1
ATOM 554 C CA . LEU A 1 69 ? 6.496 -21.101 9.735 1.00 95.25 69 LEU A CA 1
ATOM 555 C C . LEU A 1 69 ? 6.792 -19.605 9.930 1.00 95.25 69 LEU A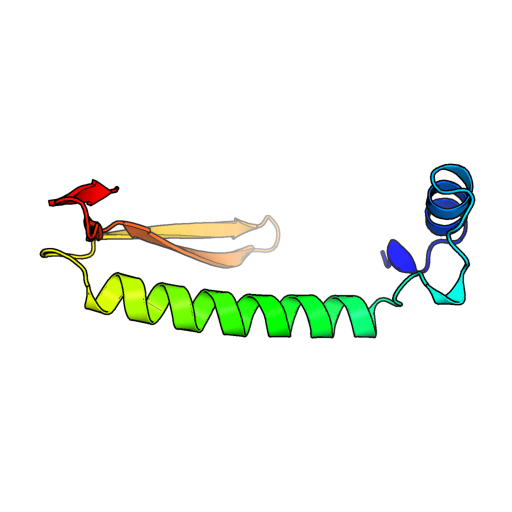 C 1
ATOM 557 O O . LEU A 1 69 ? 6.966 -19.143 11.057 1.00 95.25 69 LEU A O 1
ATOM 561 N N . ARG A 1 70 ? 6.843 -18.825 8.842 1.00 97.75 70 ARG A N 1
ATOM 562 C CA . ARG A 1 70 ? 6.962 -17.364 8.926 1.00 97.75 70 ARG A CA 1
ATOM 563 C C . ARG A 1 70 ? 5.590 -16.774 9.247 1.00 97.75 70 ARG A C 1
ATOM 565 O O . ARG A 1 70 ? 4.674 -17.045 8.473 1.00 97.75 70 ARG A O 1
ATOM 572 N N . PRO A 1 71 ? 5.437 -15.985 10.325 1.00 97.19 71 PRO A N 1
ATOM 573 C CA . PRO A 1 71 ? 4.149 -15.409 10.685 1.00 97.19 71 PRO A CA 1
ATOM 574 C C . PRO A 1 71 ? 3.819 -14.198 9.805 1.00 97.19 71 PRO A C 1
ATOM 576 O O . PRO A 1 71 ? 4.682 -13.366 9.516 1.00 97.19 71 PRO A O 1
ATOM 579 N N . PHE A 1 72 ? 2.551 -14.083 9.428 1.00 97.75 72 PHE A N 1
ATOM 580 C CA . PHE A 1 72 ? 1.971 -12.960 8.701 1.00 97.75 72 PHE A CA 1
ATOM 581 C C . PHE A 1 72 ? 0.732 -12.453 9.440 1.00 97.75 72 PHE A C 1
ATOM 583 O O . PHE A 1 72 ? 0.005 -13.225 10.066 1.00 97.75 72 PHE A O 1
ATOM 590 N N . LEU A 1 73 ? 0.508 -11.145 9.347 1.00 97.50 73 LEU A N 1
ATOM 591 C CA . LEU A 1 73 ? -0.662 -10.459 9.879 1.00 97.50 73 LEU A CA 1
ATOM 592 C C . LEU A 1 73 ? -1.150 -9.473 8.818 1.00 97.50 73 LEU A C 1
ATOM 594 O O . LEU A 1 73 ? -0.403 -8.573 8.427 1.00 97.50 73 LEU A O 1
ATOM 598 N N . ALA A 1 74 ? -2.392 -9.632 8.377 1.00 97.50 74 ALA A N 1
ATOM 599 C CA . ALA A 1 74 ? -3.115 -8.607 7.638 1.00 97.50 74 ALA A CA 1
ATOM 600 C C . ALA A 1 74 ? -4.205 -8.027 8.537 1.00 97.50 74 ALA A C 1
ATOM 602 O O . ALA A 1 74 ? -4.902 -8.766 9.225 1.00 97.50 74 ALA A O 1
ATOM 603 N N . ILE A 1 75 ? -4.331 -6.701 8.536 1.00 96.12 75 ILE A N 1
ATOM 604 C CA . ILE A 1 75 ? -5.386 -5.986 9.254 1.00 96.12 75 ILE A CA 1
ATOM 605 C C . ILE A 1 75 ? -6.179 -5.185 8.230 1.00 96.12 75 ILE A C 1
ATOM 607 O O . ILE A 1 75 ? -5.596 -4.368 7.515 1.00 96.12 75 ILE A O 1
ATOM 611 N N . THR A 1 76 ? -7.495 -5.376 8.210 1.00 95.75 76 THR A N 1
ATOM 612 C CA . THR A 1 76 ? -8.428 -4.597 7.391 1.00 95.75 76 THR A CA 1
ATOM 613 C C . THR A 1 76 ? -9.380 -3.840 8.306 1.00 95.75 76 THR A C 1
ATOM 615 O O . THR A 1 76 ? -9.942 -4.413 9.238 1.00 95.75 76 THR A O 1
ATOM 618 N N . ALA A 1 77 ? -9.547 -2.543 8.061 1.00 93.50 77 ALA A N 1
ATOM 619 C CA . ALA A 1 77 ? -10.521 -1.712 8.757 1.00 93.50 77 ALA A CA 1
ATOM 620 C C . ALA A 1 77 ? -11.812 -1.612 7.933 1.00 93.50 77 ALA A C 1
ATOM 622 O O . ALA A 1 77 ? -11.759 -1.476 6.715 1.00 93.50 77 ALA A O 1
ATOM 623 N N . HIS A 1 78 ? -12.955 -1.638 8.607 1.00 92.88 78 HIS A N 1
ATOM 624 C CA . HIS A 1 78 ? -14.281 -1.409 8.044 1.00 92.88 78 HIS A CA 1
ATOM 625 C C . HIS A 1 78 ? -14.934 -0.265 8.818 1.00 92.88 78 HIS A C 1
ATOM 627 O O . HIS A 1 78 ? -14.985 -0.298 10.053 1.00 92.88 78 HIS A O 1
ATOM 633 N N . TRP A 1 79 ? -15.427 0.748 8.115 1.00 93.00 79 TRP A N 1
ATOM 634 C CA . TRP A 1 79 ? -16.069 1.911 8.722 1.00 93.00 79 TRP A CA 1
ATOM 635 C C . TRP A 1 79 ? -17.222 2.397 7.848 1.00 93.00 79 TRP A C 1
ATOM 637 O O . TRP A 1 79 ? -17.342 2.014 6.694 1.00 93.00 79 TRP A O 1
ATOM 647 N N . ILE A 1 80 ? -18.088 3.230 8.421 1.00 91.81 80 ILE A N 1
ATOM 648 C CA . ILE A 1 80 ? -19.136 3.930 7.677 1.00 91.81 80 ILE A CA 1
ATOM 649 C C . ILE A 1 80 ? -18.756 5.402 7.647 1.00 91.81 80 ILE A C 1
ATOM 651 O O . ILE A 1 80 ? -18.423 5.976 8.686 1.00 91.81 80 ILE A O 1
ATOM 655 N N . GLN A 1 81 ? -18.843 6.023 6.478 1.00 88.50 81 GLN A N 1
ATOM 656 C CA . GLN A 1 81 ? -18.636 7.457 6.311 1.00 88.50 81 GLN A CA 1
ATOM 657 C C . GLN A 1 81 ? -19.871 8.083 5.668 1.00 88.50 81 GLN A C 1
ATOM 659 O O . GLN A 1 81 ? -20.555 7.454 4.861 1.00 88.50 81 GLN A O 1
ATOM 664 N N . ARG A 1 82 ? -20.168 9.334 6.025 1.00 82.81 82 ARG A N 1
ATOM 665 C CA . ARG A 1 82 ? -21.146 10.140 5.291 1.00 82.81 82 ARG A CA 1
ATOM 666 C C . ARG A 1 82 ? -20.428 11.013 4.283 1.00 82.81 82 ARG A C 1
ATOM 668 O O . ARG A 1 82 ? -19.530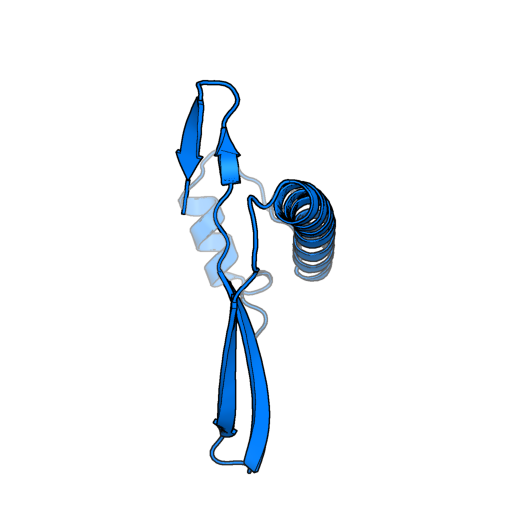 11.767 4.645 1.00 82.81 82 ARG A O 1
ATOM 675 N N . LEU A 1 83 ? -20.864 10.903 3.041 1.00 81.94 83 LEU A N 1
ATOM 676 C CA . LEU A 1 83 ? -20.415 11.725 1.932 1.00 81.94 83 LEU A CA 1
ATOM 677 C C . LEU A 1 83 ? -21.091 13.099 1.980 1.00 81.94 83 LEU A C 1
ATOM 679 O O . LEU A 1 83 ? -22.149 13.271 2.592 1.00 81.94 83 LEU A O 1
ATOM 683 N N . ASP A 1 84 ? -20.520 14.065 1.266 1.00 82.56 84 ASP A N 1
ATOM 684 C CA . ASP A 1 84 ? -21.012 15.451 1.233 1.00 82.56 84 ASP A CA 1
ATOM 685 C C . ASP A 1 84 ? -22.452 15.571 0.710 1.00 82.56 84 ASP A C 1
ATOM 687 O O . ASP A 1 84 ? -23.193 16.473 1.091 1.00 82.56 84 ASP A O 1
ATOM 691 N N . ASN A 1 85 ? -22.889 14.619 -0.121 1.00 84.69 85 ASN A N 1
ATOM 692 C CA . ASN A 1 85 ? -24.260 14.538 -0.630 1.00 84.69 85 ASN A CA 1
ATOM 693 C C . ASN A 1 85 ? -25.259 13.911 0.369 1.00 84.69 85 ASN A C 1
ATOM 695 O O . ASN A 1 85 ? -26.398 13.627 0.001 1.00 84.69 85 ASN A O 1
ATOM 699 N N . GLY A 1 86 ? -24.833 13.640 1.606 1.00 77.56 86 GLY A N 1
ATOM 700 C CA . GLY A 1 86 ? -25.642 13.024 2.658 1.00 77.56 86 GLY A CA 1
ATOM 701 C C . GLY A 1 86 ? -25.771 11.499 2.573 1.00 77.56 86 GLY A C 1
ATOM 702 O O . GLY A 1 86 ? -26.336 10.902 3.488 1.00 77.56 86 GLY A O 1
ATOM 703 N N . SER A 1 87 ? -25.239 10.859 1.526 1.00 82.50 87 SER A N 1
ATOM 704 C CA . SER A 1 87 ? -25.247 9.396 1.378 1.00 82.50 87 SER A CA 1
ATOM 705 C C . SER A 1 87 ? -24.218 8.737 2.296 1.00 82.50 87 SER A C 1
ATOM 707 O O . SER A 1 87 ? -23.216 9.352 2.662 1.00 82.50 87 SER A O 1
ATOM 709 N N . LEU A 1 88 ? -24.448 7.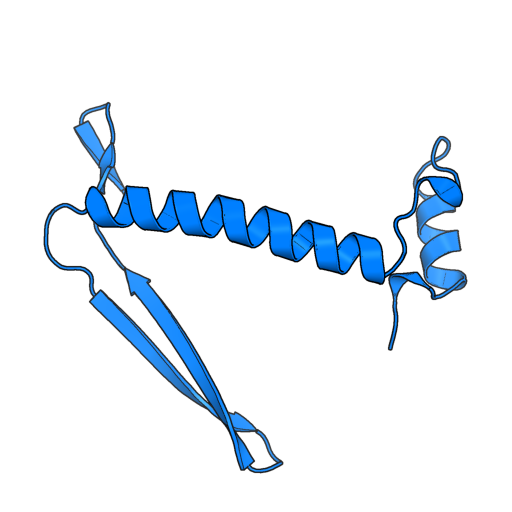473 2.651 1.00 81.56 88 LEU A N 1
ATOM 710 C CA . LEU A 1 88 ? -23.489 6.664 3.402 1.00 81.56 88 LEU A CA 1
ATOM 711 C C . LEU A 1 88 ? -22.650 5.813 2.444 1.00 81.56 88 LEU A C 1
ATOM 713 O O . LEU A 1 88 ? -23.201 5.210 1.522 1.00 81.56 88 LEU A O 1
ATOM 717 N N . SER A 1 89 ? -21.342 5.741 2.686 1.00 76.00 89 SER A N 1
ATOM 718 C CA . SER A 1 89 ? -20.434 4.781 2.055 1.00 76.00 89 SER A CA 1
ATOM 719 C C . SER A 1 89 ? -19.962 3.744 3.073 1.00 76.00 89 SER A C 1
ATOM 721 O O . SER A 1 89 ? -19.719 4.080 4.238 1.00 76.00 89 SER A O 1
ATOM 723 N N . LEU A 1 90 ? -19.866 2.497 2.606 1.00 63.69 90 LEU A N 1
ATOM 724 C CA . LEU A 1 90 ? -19.221 1.369 3.284 1.00 63.69 90 LEU A CA 1
ATOM 725 C C . LEU A 1 90 ? -17.769 1.235 2.825 1.00 63.69 90 LEU A C 1
ATOM 727 O O . LEU A 1 90 ? -17.515 1.575 1.646 1.00 63.69 90 LEU A O 1
#

InterPro domains:
  IPR052035 Zinc finger BED domain-containing [PTHR46481] (2-81)

Mean predicted aligned error: 5.75 Å

Organism: NCBI:txid1448309

Secondary structure (DSSP, 8-state):
--GGG-HHHHHHHHHH-TT--TTTS--HHHHHHHHHHHHHHHHHHHHHHHHTBSSPPEEEEEEEE-TT--EEEEEEEE--EE-TTS-EE-